Protein AF-A0A529LNP2-F1 (afdb_monomer)

Radius of gyration: 39.78 Å; Cα contacts (8 Å, |Δi|>4): 169; chains: 1; bounding box: 95×48×90 Å

Nearest PDB structures (foldseek):
  4uc4-assembly1_B  TM=3.170E-01  e=2.585E+00  Homo sapiens
  2gfu-assembly1_A  TM=1.853E-01  e=7.265E+00  Homo sapiens

Solvent-accessible surface area (backbone atoms only — not comparable to full-atom values): 9585 Å² total; per-residue (Å²): 137,87,74,58,28,28,20,25,36,39,25,29,36,85,87,68,46,81,41,80,45,72,32,48,65,27,95,67,85,40,44,64,49,86,76,56,91,66,42,49,53,41,30,40,36,40,37,58,77,85,59,85,59,50,76,45,84,58,53,81,78,89,72,56,69,76,54,51,50,51,53,50,51,55,48,52,54,50,51,52,51,50,52,50,51,51,52,52,50,50,50,51,69,74,46,62,57,68,76,74,77,54,91,72,69,67,52,79,62,77,89,68,60,75,87,90,58,91,80,73,63,36,68,56,95,52,41,84,42,83,55,81,84,82,82,83,78,86,78,89,64,99,59,95,76,80,80,84,88,76,135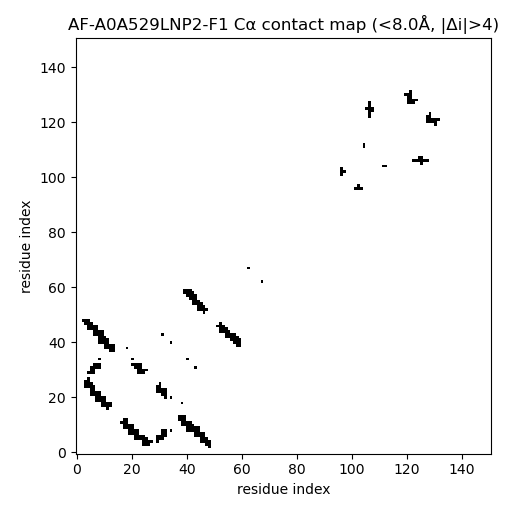

Mean predicted aligned error: 15.62 Å

pLDDT: mean 84.26, std 10.79, range [48.75, 98.19]

Structure (mmCIF, N/CA/C/O backbone):
data_AF-A0A529LNP2-F1
#
_entry.id   AF-A0A529LNP2-F1
#
loop_
_atom_site.group_PDB
_atom_site.id
_atom_site.type_symbol
_atom_site.label_atom_id
_atom_site.label_alt_id
_atom_site.label_comp_id
_atom_site.label_asym_id
_atom_site.label_entity_id
_atom_site.label_seq_id
_atom_site.pdbx_PDB_ins_code
_atom_site.Cartn_x
_atom_site.Cartn_y
_atom_site.Cartn_z
_atom_site.occupancy
_atom_site.B_iso_or_equiv
_atom_site.auth_seq_id
_atom_site.auth_comp_id
_atom_site.auth_asym_id
_atom_site.auth_atom_id
_atom_site.pdbx_PDB_model_num
ATOM 1 N N . ASP A 1 1 ? -5.011 16.536 40.604 1.00 48.75 1 ASP A N 1
ATOM 2 C CA . ASP A 1 1 ? -4.762 15.224 39.986 1.00 48.75 1 ASP A CA 1
ATOM 3 C C . ASP A 1 1 ? -4.763 15.408 38.467 1.00 48.75 1 ASP A C 1
ATOM 5 O O . ASP A 1 1 ? -5.795 15.792 37.928 1.00 48.75 1 ASP A O 1
ATOM 9 N N . PHE A 1 2 ? -3.606 15.334 37.794 1.00 72.06 2 PHE A N 1
ATOM 10 C CA . PHE A 1 2 ? -3.475 15.667 36.362 1.00 72.06 2 PHE A CA 1
ATOM 11 C C . PHE A 1 2 ? -3.524 14.385 35.527 1.00 72.06 2 PHE A C 1
ATOM 13 O O . PHE A 1 2 ? -2.622 13.552 35.613 1.00 72.06 2 PHE A O 1
ATOM 20 N N . LYS A 1 3 ? -4.579 14.211 34.723 1.00 80.62 3 LYS A N 1
ATOM 21 C CA . LYS A 1 3 ? -4.710 13.055 33.829 1.00 80.62 3 LYS A CA 1
ATOM 22 C C . LYS A 1 3 ? -3.901 13.292 32.555 1.00 80.62 3 LYS A C 1
ATOM 24 O O . LYS A 1 3 ? -4.129 14.263 31.843 1.00 80.62 3 LYS A O 1
ATOM 29 N N . LEU A 1 4 ? -2.960 12.394 32.279 1.00 89.44 4 LEU A N 1
ATOM 30 C CA . LEU A 1 4 ? -2.145 12.425 31.064 1.00 89.44 4 LEU A CA 1
ATOM 31 C C . LEU A 1 4 ? -2.942 11.943 29.843 1.00 89.44 4 LEU A C 1
ATOM 33 O O . LEU A 1 4 ? -3.737 11.008 30.000 1.00 89.44 4 LEU A O 1
ATOM 37 N N . PRO A 1 5 ? -2.709 12.516 28.646 1.00 90.12 5 PRO A N 1
ATOM 38 C CA . PRO A 1 5 ? -3.326 12.039 27.418 1.00 90.12 5 PRO A CA 1
ATOM 39 C C . PRO A 1 5 ? -3.128 10.535 27.201 1.00 90.12 5 PRO A C 1
ATOM 41 O O . PRO A 1 5 ? -2.085 9.974 27.555 1.00 90.12 5 PRO A O 1
ATOM 44 N N . ARG A 1 6 ? -4.144 9.874 26.644 1.00 92.25 6 ARG A N 1
ATOM 45 C CA . ARG A 1 6 ? -4.157 8.422 26.424 1.00 92.25 6 ARG A CA 1
ATOM 46 C C . ARG A 1 6 ? -4.940 8.078 25.161 1.00 92.25 6 ARG A C 1
ATOM 48 O O . ARG A 1 6 ? -5.981 8.679 24.922 1.00 92.25 6 ARG A O 1
ATOM 55 N N . VAL A 1 7 ? -4.460 7.100 24.397 1.00 92.81 7 VAL A N 1
ATOM 56 C CA . VAL A 1 7 ? -5.199 6.518 23.268 1.00 92.81 7 VAL A CA 1
ATOM 57 C C . VAL A 1 7 ? -5.773 5.179 23.706 1.00 92.81 7 VAL A C 1
ATOM 59 O O . VAL A 1 7 ? -5.027 4.292 24.106 1.00 92.81 7 VAL A O 1
ATOM 62 N N . ASP A 1 8 ? -7.087 5.041 23.639 1.00 93.50 8 ASP A N 1
ATOM 63 C CA . ASP A 1 8 ? -7.827 3.835 23.991 1.00 93.50 8 ASP A CA 1
ATOM 64 C C . ASP A 1 8 ? -8.437 3.197 22.737 1.00 93.50 8 ASP A C 1
ATOM 66 O O . ASP A 1 8 ? -8.610 3.856 21.710 1.00 93.50 8 ASP A O 1
ATOM 70 N N . VAL A 1 9 ? -8.777 1.911 22.815 1.00 93.88 9 VAL A N 1
ATOM 71 C CA . VAL A 1 9 ? -9.480 1.196 21.742 1.00 93.88 9 VAL A CA 1
ATOM 72 C C . VAL A 1 9 ? -10.846 0.768 22.253 1.00 93.88 9 VAL A C 1
ATOM 74 O O . VAL A 1 9 ? -10.956 0.067 23.260 1.00 93.88 9 VAL A O 1
ATOM 77 N N . LEU A 1 10 ? -11.887 1.156 21.524 1.00 93.62 10 LEU A N 1
ATOM 78 C CA . LEU A 1 10 ? -13.210 0.569 21.652 1.00 93.62 10 LEU A CA 1
ATOM 79 C C . LEU A 1 10 ? -13.306 -0.605 20.681 1.00 93.62 10 LEU A C 1
ATOM 81 O O . LEU A 1 10 ? -13.144 -0.429 19.472 1.00 93.62 10 LEU A O 1
ATOM 85 N N . GLY A 1 11 ? -13.568 -1.792 21.213 1.00 93.38 11 GLY A N 1
ATOM 86 C CA . GLY A 1 11 ? -13.709 -3.015 20.439 1.00 93.38 11 GLY A CA 1
ATOM 87 C C . GLY A 1 11 ? -14.960 -3.803 20.805 1.00 93.38 11 GLY A C 1
ATOM 88 O O . GLY A 1 11 ? -15.724 -3.427 21.697 1.00 93.38 11 GLY A O 1
ATOM 89 N N . MET A 1 12 ? -15.161 -4.902 20.096 1.00 93.12 12 MET A N 1
ATOM 90 C CA . MET A 1 12 ? -16.238 -5.858 20.313 1.00 93.12 12 MET A CA 1
ATOM 91 C C . MET A 1 12 ? -15.641 -7.256 20.460 1.00 93.12 12 MET A C 1
ATOM 93 O O . MET A 1 12 ? -14.800 -7.640 19.654 1.00 93.12 12 MET A O 1
ATOM 97 N N . ASP A 1 13 ? -16.049 -7.982 21.495 1.00 93.00 13 ASP A N 1
ATOM 98 C CA . ASP A 1 13 ? -15.667 -9.381 21.705 1.00 93.00 13 ASP A CA 1
ATOM 99 C C . ASP A 1 13 ? -16.400 -10.312 20.726 1.00 93.00 13 ASP A C 1
ATOM 101 O O . ASP A 1 13 ? -17.426 -9.948 20.147 1.00 93.00 13 ASP A O 1
ATOM 105 N N . SER A 1 14 ? -15.914 -11.542 20.614 1.00 89.44 14 SER A N 1
ATOM 106 C CA . SER A 1 14 ? -16.564 -12.687 19.973 1.00 89.44 14 SER A CA 1
ATOM 107 C C . SER A 1 14 ? -18.015 -12.913 20.432 1.00 89.44 14 SER A C 1
ATOM 109 O O . SER A 1 14 ? -18.874 -13.227 19.609 1.00 89.44 14 SER A O 1
ATOM 111 N N . ASP A 1 15 ? -18.317 -12.645 21.706 1.00 91.56 15 ASP A N 1
ATOM 112 C CA . ASP A 1 15 ? -19.672 -12.708 22.276 1.00 91.56 15 ASP A CA 1
ATOM 113 C C . ASP A 1 15 ? -20.557 -11.496 21.909 1.00 91.56 15 ASP A C 1
ATOM 115 O O . ASP A 1 15 ? -21.702 -11.384 22.350 1.00 91.56 15 ASP A O 1
ATOM 119 N N . GLY A 1 16 ? -20.037 -10.540 21.132 1.00 87.00 16 GLY A N 1
ATOM 120 C CA . GLY A 1 16 ? -20.736 -9.311 20.745 1.00 87.00 16 GLY A CA 1
ATOM 121 C C . GLY A 1 16 ? -20.764 -8.229 21.831 1.00 87.00 16 GLY A C 1
ATOM 122 O O . GLY A 1 16 ? -21.376 -7.176 21.643 1.00 87.00 16 GLY A O 1
ATOM 123 N N . SER A 1 17 ? -20.090 -8.453 22.962 1.00 92.75 17 SER A N 1
ATOM 124 C CA . SER A 1 17 ? -19.982 -7.474 24.047 1.00 92.75 17 SER A CA 1
ATOM 125 C C . SER A 1 17 ? -19.006 -6.351 23.694 1.00 92.75 17 SER A C 1
ATOM 127 O O . SER A 1 17 ? -17.933 -6.592 23.145 1.00 92.75 17 SER A O 1
ATOM 129 N N . SER A 1 18 ? -19.345 -5.104 24.032 1.00 92.25 18 SER A N 1
ATOM 130 C CA . SER A 1 18 ? -18.434 -3.968 23.852 1.00 92.25 18 SER A CA 1
ATOM 131 C C . SER A 1 18 ? -17.330 -3.985 24.909 1.00 92.25 18 SER A C 1
ATOM 133 O O . SER A 1 18 ? -17.623 -3.945 26.106 1.00 92.25 18 SER A O 1
ATOM 135 N N . ILE A 1 19 ? -16.073 -3.970 24.473 1.00 93.56 19 ILE A N 1
ATOM 136 C CA . ILE A 1 19 ? -14.894 -3.939 25.340 1.00 93.56 19 ILE A CA 1
ATOM 137 C C . 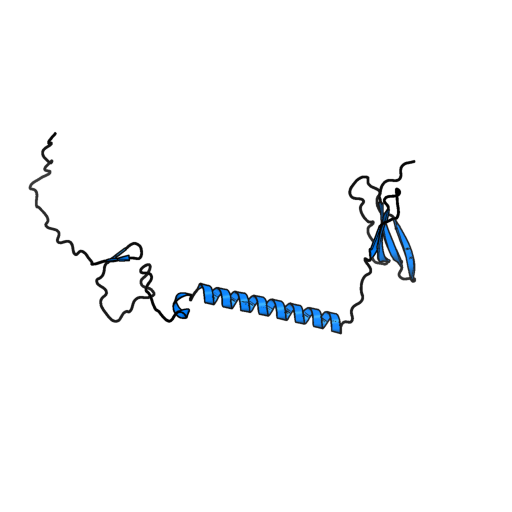ILE A 1 19 ? -14.162 -2.613 25.159 1.00 93.56 19 ILE A C 1
ATOM 139 O O . ILE A 1 19 ? -13.973 -2.123 24.047 1.00 93.56 19 ILE A O 1
ATOM 143 N N . TYR A 1 20 ? -13.715 -2.045 26.277 1.00 93.31 20 TYR A N 1
ATOM 144 C CA . TYR A 1 20 ? -12.90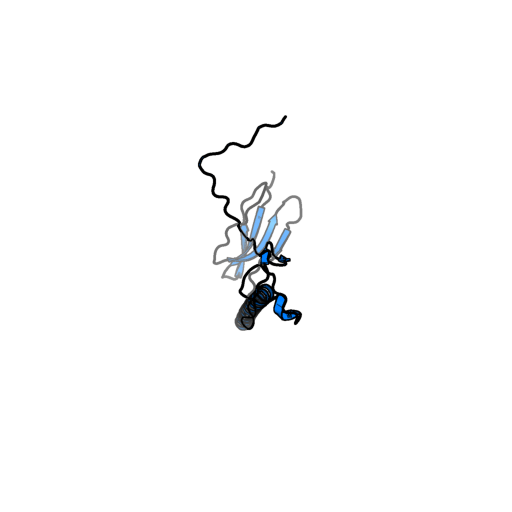9 -0.832 26.300 1.00 93.31 20 TYR A CA 1
ATOM 145 C C . TYR A 1 20 ? -11.483 -1.15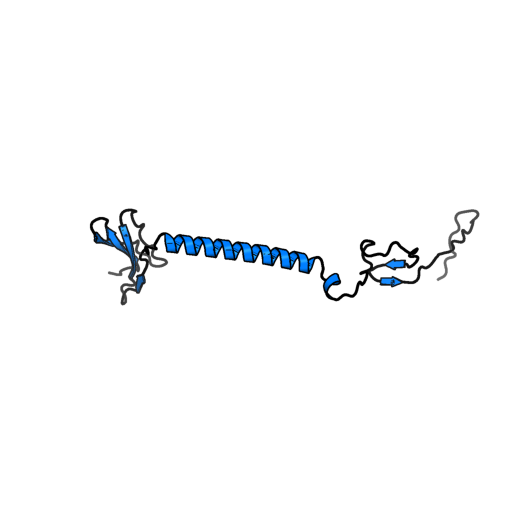7 26.748 1.00 93.31 20 TYR A C 1
ATOM 147 O O . TYR A 1 20 ? -11.229 -1.403 27.932 1.00 93.31 20 TYR A O 1
ATOM 155 N N . LEU A 1 21 ? -10.544 -1.144 25.807 1.00 92.44 21 LEU A N 1
ATOM 156 C CA . LEU A 1 21 ? -9.133 -1.405 26.063 1.00 92.44 21 LEU A CA 1
ATOM 157 C C . LEU A 1 21 ? -8.421 -0.085 26.345 1.00 92.44 21 LEU A C 1
ATOM 159 O O . LEU A 1 21 ? -8.424 0.834 25.525 1.00 92.44 21 LEU A O 1
ATOM 163 N N . LYS A 1 22 ? -7.803 0.009 27.523 1.00 91.75 22 LYS A N 1
ATOM 164 C CA . LYS A 1 22 ? -7.077 1.209 27.945 1.00 91.75 22 LYS A CA 1
ATOM 165 C C . LYS A 1 22 ? -5.643 1.149 27.434 1.00 91.75 22 LYS A C 1
ATOM 167 O O . LYS A 1 22 ? -4.956 0.165 27.696 1.00 91.75 22 LYS A O 1
ATOM 172 N N . GLY A 1 23 ? -5.194 2.196 26.753 1.00 89.94 23 GLY A N 1
ATOM 173 C CA . GLY A 1 23 ? -3.798 2.324 26.345 1.00 89.94 23 GLY A CA 1
ATOM 174 C C . GLY A 1 23 ? -2.878 2.784 27.465 1.00 89.94 23 GLY A C 1
ATOM 175 O O . GLY A 1 23 ? -3.248 2.855 28.642 1.00 89.94 23 GLY A O 1
ATOM 176 N N . VAL A 1 24 ? -1.658 3.142 27.079 1.00 88.00 24 VAL A N 1
ATOM 177 C CA . VAL A 1 24 ? -0.660 3.680 28.005 1.00 88.00 24 VAL A CA 1
ATOM 178 C C . VAL A 1 24 ? -0.713 5.202 27.953 1.00 88.00 24 VAL A C 1
ATOM 180 O O . VAL A 1 24 ? -0.529 5.810 26.896 1.00 88.00 24 VAL A O 1
ATOM 183 N N . SER A 1 25 ? -0.976 5.831 29.099 1.00 87.38 25 SER A N 1
ATOM 184 C CA . SER A 1 25 ? -0.979 7.290 29.194 1.00 87.38 25 SER A CA 1
ATOM 185 C C . SER A 1 25 ? 0.441 7.841 29.047 1.00 87.38 25 SER A C 1
ATOM 187 O O . SER A 1 25 ? 1.357 7.379 29.725 1.00 87.38 25 SER A O 1
ATOM 189 N N . SER A 1 26 ? 0.620 8.868 28.218 1.00 85.31 26 SER A N 1
ATOM 190 C CA . SER A 1 26 ? 1.911 9.539 28.022 1.00 85.31 26 SER A CA 1
ATOM 191 C C . SER A 1 26 ? 1.712 11.036 27.788 1.00 85.31 26 SER A C 1
ATOM 193 O O . SER A 1 26 ? 0.687 11.462 27.261 1.00 85.31 26 SER A O 1
ATOM 195 N N . ARG A 1 27 ? 2.703 11.857 28.168 1.00 80.50 27 ARG A N 1
ATOM 196 C CA . ARG A 1 27 ? 2.706 13.306 27.869 1.00 80.50 27 ARG A CA 1
ATOM 197 C C . ARG A 1 27 ? 2.842 13.587 26.373 1.00 80.50 27 ARG A C 1
ATOM 199 O O . ARG A 1 27 ? 2.301 14.579 25.900 1.00 80.50 27 ARG A O 1
ATOM 206 N N . THR A 1 28 ? 3.556 12.718 25.664 1.00 77.44 28 THR A N 1
ATOM 207 C CA . THR A 1 28 ? 3.849 12.838 24.234 1.00 77.44 28 THR A CA 1
ATOM 208 C C . THR A 1 28 ? 3.730 11.454 23.611 1.00 77.44 28 THR A C 1
ATOM 210 O O . THR A 1 28 ? 4.239 10.495 24.190 1.00 77.44 28 THR A O 1
ATOM 213 N N . ASN A 1 29 ? 3.072 11.344 22.453 1.00 79.06 29 ASN A N 1
ATOM 214 C CA . ASN A 1 29 ? 2.855 10.081 21.735 1.00 79.06 29 ASN A CA 1
ATOM 215 C C . ASN A 1 29 ? 2.291 8.970 22.636 1.00 79.06 29 ASN A C 1
ATOM 217 O O . ASN A 1 29 ? 2.957 7.975 22.917 1.00 79.06 29 ASN A O 1
ATOM 221 N N . ALA A 1 30 ? 1.063 9.159 23.122 1.00 81.31 30 ALA A N 1
ATOM 222 C CA . ALA A 1 30 ? 0.349 8.086 23.803 1.00 81.31 30 ALA A CA 1
ATOM 223 C C . ALA A 1 30 ? 0.152 6.902 22.842 1.00 81.31 30 ALA A C 1
ATOM 225 O O . ALA A 1 30 ? -0.248 7.085 21.693 1.00 81.31 30 ALA A O 1
ATOM 226 N N . LEU A 1 31 ? 0.473 5.697 23.313 1.00 84.94 31 LEU A N 1
ATOM 227 C CA . LEU A 1 31 ? 0.465 4.495 22.487 1.00 84.94 31 LEU A CA 1
ATOM 228 C C . LEU A 1 31 ? -0.867 3.752 22.670 1.00 84.94 31 LEU A C 1
ATOM 230 O O . LEU A 1 31 ? -1.274 3.538 23.822 1.00 84.94 31 LEU A O 1
ATOM 234 N N . PRO A 1 32 ? -1.539 3.341 21.576 1.00 86.69 32 PRO A N 1
ATOM 235 C CA . PRO A 1 32 ? -2.722 2.502 21.683 1.00 86.69 32 PRO A CA 1
ATOM 236 C C . PRO A 1 32 ? -2.365 1.148 22.320 1.00 86.69 32 PRO A C 1
ATOM 238 O O . PRO A 1 32 ? -1.232 0.673 22.180 1.00 86.69 32 PRO A O 1
ATOM 241 N N . PRO A 1 33 ? -3.309 0.509 23.029 1.00 89.12 33 PRO A N 1
ATOM 242 C CA . PRO A 1 33 ? -3.102 -0.833 23.554 1.00 89.12 33 PRO A CA 1
ATOM 243 C C . PRO A 1 33 ? -2.974 -1.851 22.415 1.00 89.12 33 PRO A C 1
ATOM 245 O O . PRO A 1 33 ? -3.552 -1.679 21.341 1.00 89.12 33 PRO A O 1
ATOM 248 N N . SER A 1 34 ? -2.264 -2.949 22.676 1.00 88.75 34 SER A N 1
ATOM 249 C CA . SER A 1 34 ? -2.300 -4.112 21.787 1.00 88.75 34 SER A CA 1
ATOM 250 C C . SER A 1 34 ? -3.691 -4.743 21.849 1.00 88.75 34 SER A C 1
ATOM 252 O O . SER A 1 34 ? -4.159 -5.095 22.935 1.00 88.75 34 SER A O 1
ATOM 254 N N . VAL A 1 35 ? -4.363 -4.849 20.704 1.00 87.62 35 VAL A N 1
ATOM 255 C CA . VAL A 1 35 ? -5.708 -5.428 20.607 1.00 87.62 35 VAL A CA 1
ATOM 256 C C . VAL A 1 35 ? -5.576 -6.955 20.524 1.00 87.62 35 VAL A C 1
ATOM 258 O O . VAL A 1 35 ? -4.891 -7.437 19.620 1.00 87.62 35 VAL A O 1
ATOM 261 N N . PRO A 1 36 ? -6.179 -7.728 21.451 1.00 89.19 36 PRO A N 1
ATOM 262 C CA . PRO A 1 36 ? -6.204 -9.188 21.363 1.00 89.19 36 PRO A CA 1
ATOM 263 C C . PRO A 1 36 ? -6.884 -9.669 20.076 1.00 89.19 36 PRO A C 1
ATOM 265 O O . PRO A 1 36 ? -7.788 -9.005 19.577 1.00 89.19 36 PRO A O 1
ATOM 268 N N . ALA A 1 37 ? -6.492 -10.841 19.568 1.00 87.06 37 ALA A N 1
ATOM 269 C CA . ALA A 1 37 ? -7.028 -11.384 18.314 1.00 87.06 37 ALA A CA 1
ATOM 270 C C . ALA A 1 37 ? -8.547 -11.647 18.353 1.00 87.06 37 ALA A C 1
ATOM 272 O O . ALA A 1 37 ? -9.204 -11.556 17.319 1.00 87.06 37 ALA A O 1
ATOM 273 N N . ASP A 1 38 ? -9.096 -11.916 19.541 1.00 90.69 38 ASP A N 1
ATOM 274 C CA . ASP A 1 38 ? -10.523 -12.193 19.750 1.00 90.69 38 ASP A 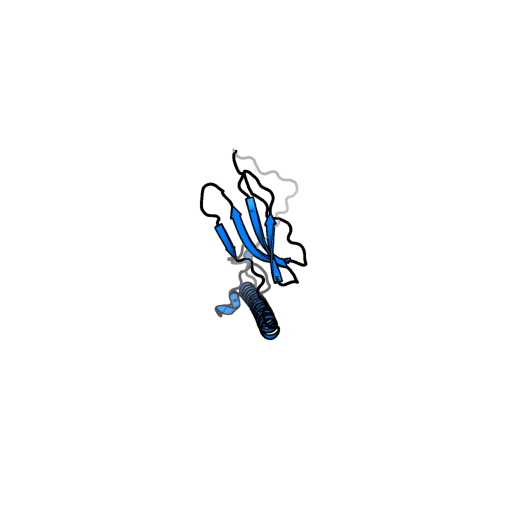CA 1
ATOM 275 C C . ASP A 1 38 ? -11.388 -10.920 19.789 1.00 90.69 38 ASP A C 1
ATOM 277 O O . ASP A 1 38 ? -12.616 -10.996 19.780 1.00 90.69 38 ASP A O 1
ATOM 281 N N . VAL A 1 39 ? -10.761 -9.736 19.815 1.00 91.00 39 VAL A N 1
ATOM 282 C CA . VAL A 1 39 ? -11.455 -8.447 19.889 1.00 91.00 39 VAL A CA 1
ATOM 283 C C . VAL A 1 39 ? -11.402 -7.744 18.538 1.00 91.00 39 VAL A C 1
ATOM 285 O O . VAL A 1 39 ? -10.336 -7.397 18.031 1.00 91.00 39 VAL A O 1
ATOM 288 N N . LEU A 1 40 ? -12.573 -7.443 17.982 1.00 91.62 40 LEU A N 1
ATOM 289 C CA . LEU A 1 40 ? -12.723 -6.632 16.781 1.00 91.62 40 LEU A CA 1
ATOM 290 C C . LEU A 1 40 ? -12.610 -5.138 17.136 1.00 91.62 40 LEU A C 1
ATOM 292 O O . LEU A 1 40 ? -13.509 -4.614 17.800 1.00 91.62 40 LEU A O 1
ATOM 296 N N . PRO A 1 41 ? -11.568 -4.409 16.698 1.00 92.44 41 PRO A N 1
ATOM 297 C CA . PRO A 1 41 ? -11.476 -2.974 16.944 1.00 92.44 41 PRO A CA 1
ATOM 298 C C . PRO A 1 41 ? -12.533 -2.221 16.126 1.00 92.44 41 PRO A C 1
ATOM 300 O O . PRO A 1 41 ? -12.714 -2.469 14.933 1.00 92.44 41 PRO A O 1
ATOM 303 N N . LEU A 1 42 ? -13.226 -1.284 16.772 1.00 92.38 42 LEU A N 1
ATOM 304 C CA . LEU A 1 42 ? -14.250 -0.440 16.153 1.00 92.38 42 LEU A CA 1
ATOM 305 C C . LEU A 1 42 ? -13.769 1.003 16.020 1.00 92.38 42 LEU A C 1
ATOM 307 O O . LEU A 1 42 ? -13.906 1.604 14.958 1.00 92.38 42 LEU A O 1
ATOM 311 N N . ALA A 1 43 ? -13.196 1.559 17.086 1.00 93.50 43 ALA A N 1
ATOM 312 C CA . ALA A 1 43 ? -12.735 2.939 17.092 1.00 93.50 43 ALA A CA 1
ATOM 313 C C . ALA A 1 43 ? -11.519 3.138 17.998 1.00 93.50 43 ALA A C 1
ATOM 315 O O . ALA A 1 43 ? -11.386 2.490 19.037 1.00 93.50 43 ALA A O 1
ATOM 316 N N . LEU A 1 44 ? -10.664 4.083 17.613 1.00 94.12 44 LEU A N 1
ATOM 317 C CA . LEU A 1 44 ? -9.632 4.654 18.473 1.00 94.12 44 LEU A CA 1
ATOM 318 C C . LEU A 1 44 ? -10.186 5.900 19.154 1.00 94.12 44 LEU A C 1
ATOM 320 O O . LEU A 1 44 ? -10.798 6.742 18.498 1.00 94.12 44 LEU A O 1
ATOM 324 N N . ILE A 1 45 ? -9.964 6.013 20.459 1.00 94.31 45 ILE A N 1
ATOM 325 C CA . ILE A 1 45 ? -10.432 7.129 21.276 1.00 94.31 45 ILE A CA 1
ATOM 326 C C . ILE A 1 45 ? -9.212 7.833 21.864 1.00 94.31 45 ILE A C 1
ATOM 328 O O . ILE A 1 45 ? -8.491 7.278 22.690 1.00 94.31 45 ILE A O 1
ATOM 332 N N . GLU A 1 46 ? -8.978 9.068 21.441 1.00 93.44 46 GLU A N 1
ATOM 333 C CA . GLU A 1 46 ? -7.878 9.896 21.922 1.00 93.44 46 GLU A CA 1
ATOM 334 C C . GLU A 1 46 ? -8.382 10.812 23.042 1.00 93.44 46 GLU A C 1
ATOM 336 O O . GLU A 1 46 ? -9.041 11.833 22.817 1.00 93.44 46 GLU A O 1
ATOM 341 N N . ASN A 1 47 ? -8.065 10.448 24.281 1.00 90.81 47 ASN A N 1
ATOM 342 C CA . ASN A 1 47 ? -8.444 11.203 25.464 1.00 90.81 47 ASN A CA 1
ATOM 343 C C . ASN A 1 47 ? -7.377 12.247 25.790 1.00 90.81 47 ASN A C 1
ATOM 345 O O . ASN A 1 47 ? -6.308 11.909 26.294 1.00 90.81 47 ASN A O 1
ATOM 349 N N . VAL A 1 48 ? -7.702 13.526 25.588 1.00 88.38 48 VAL A N 1
ATOM 350 C CA . VAL A 1 48 ? -6.855 14.670 25.990 1.00 88.38 48 VAL A CA 1
ATOM 351 C C . VAL A 1 48 ? -7.230 15.199 27.389 1.00 88.38 48 VAL A C 1
ATOM 353 O O . VAL A 1 48 ? -6.479 15.959 27.989 1.00 88.38 48 VAL A O 1
ATOM 356 N N . TRP A 1 49 ? -8.366 14.757 27.948 1.00 87.06 49 TRP A N 1
ATOM 357 C CA . TRP A 1 49 ? -8.925 15.092 29.279 1.00 87.06 49 TRP A CA 1
ATOM 358 C C . TRP A 1 49 ? -9.243 16.568 29.550 1.00 87.06 49 TRP A C 1
ATOM 360 O O . TRP A 1 49 ? -10.012 16.856 30.463 1.00 87.06 49 TRP A O 1
ATOM 370 N N . THR A 1 50 ? -8.699 17.495 28.767 1.00 86.69 50 THR A N 1
ATOM 371 C CA . THR A 1 50 ? -8.996 18.933 28.812 1.00 86.69 50 THR A CA 1
ATOM 372 C C . THR A 1 50 ? -10.171 19.332 27.914 1.00 86.69 50 THR A C 1
ATOM 374 O O . THR A 1 50 ? -10.579 20.489 27.925 1.00 86.69 50 THR A O 1
ATOM 377 N N . GLY A 1 51 ? -10.732 18.389 27.152 1.00 86.38 51 GLY A N 1
ATOM 378 C CA . GLY A 1 51 ? -11.842 18.615 26.230 1.00 86.38 51 GLY A CA 1
ATOM 379 C C . GLY A 1 51 ? -12.464 17.311 25.733 1.00 86.38 51 GLY A C 1
ATOM 380 O O . GLY A 1 51 ? -12.212 16.237 26.287 1.00 86.38 51 GLY A O 1
ATOM 381 N N . THR A 1 52 ? -13.284 17.416 24.688 1.00 89.94 52 THR A N 1
ATOM 382 C CA . THR A 1 52 ? -13.947 16.272 24.048 1.00 89.94 52 THR A CA 1
ATOM 383 C C . THR A 1 52 ? -12.910 15.326 23.429 1.00 89.94 52 THR A C 1
ATOM 385 O O . THR A 1 52 ? -12.014 15.803 22.730 1.00 89.94 52 THR A O 1
ATOM 388 N N . PRO A 1 53 ? -13.001 14.005 23.668 1.00 91.25 53 PRO A N 1
ATOM 389 C CA . PRO A 1 53 ? -12.102 13.043 23.043 1.00 91.25 53 PRO A CA 1
ATOM 390 C C . PRO A 1 53 ? -12.326 12.980 21.528 1.00 91.25 53 PRO A C 1
ATOM 392 O O . PRO A 1 53 ? -13.459 13.082 21.055 1.00 91.25 53 PRO A O 1
ATOM 395 N N . ASN A 1 54 ? -11.242 12.789 20.778 1.00 92.75 54 ASN A N 1
ATOM 396 C CA . ASN A 1 54 ? -11.314 12.536 19.342 1.00 92.75 54 ASN A CA 1
ATOM 397 C C . ASN A 1 54 ? -11.570 11.043 19.103 1.00 92.75 54 ASN A C 1
ATOM 399 O O . ASN A 1 54 ? -10.956 10.199 19.756 1.00 92.75 54 ASN A O 1
ATOM 403 N N . VAL A 1 55 ? -12.489 10.719 18.195 1.00 94.25 55 VAL A N 1
ATOM 404 C CA . VAL A 1 55 ? -12.885 9.337 17.904 1.00 94.25 55 VAL A CA 1
ATOM 405 C C . VAL A 1 55 ? -12.651 9.059 16.428 1.00 94.25 55 VAL A C 1
ATOM 407 O O . VAL A 1 55 ? -13.294 9.658 15.567 1.00 94.25 55 VAL A O 1
ATOM 410 N N . THR A 1 56 ? -11.755 8.120 16.147 1.00 94.31 56 THR A N 1
ATOM 411 C CA . THR A 1 56 ? -11.385 7.717 14.788 1.00 94.31 56 THR A CA 1
ATOM 412 C C . THR A 1 56 ? -11.940 6.323 14.503 1.00 94.31 56 THR A C 1
ATOM 414 O O . THR A 1 56 ? -11.684 5.394 15.267 1.00 94.31 56 THR A O 1
ATOM 417 N N . ASP A 1 57 ? -12.694 6.162 13.410 1.00 92.31 57 ASP A N 1
ATOM 418 C CA . ASP A 1 57 ? -13.211 4.857 12.964 1.00 92.31 57 ASP A CA 1
ATOM 419 C C . ASP A 1 57 ? -12.059 3.985 12.440 1.00 92.31 57 ASP A C 1
ATOM 421 O O . ASP A 1 57 ? -11.379 4.351 11.480 1.00 92.31 57 ASP A O 1
ATOM 425 N N . VAL A 1 58 ? -11.850 2.829 13.075 1.00 90.44 58 VAL A N 1
ATOM 426 C CA . VAL A 1 58 ? -10.839 1.825 12.686 1.00 90.44 58 VAL A CA 1
ATOM 427 C C . VAL A 1 58 ? -11.503 0.471 12.433 1.00 90.44 58 VAL A C 1
ATOM 429 O O . VAL A 1 58 ? -10.854 -0.573 12.411 1.00 90.44 58 VAL A O 1
ATOM 432 N N . ARG A 1 59 ? -12.822 0.464 12.225 1.00 85.31 59 ARG A N 1
ATOM 433 C CA . ARG A 1 59 ? -13.574 -0.765 12.021 1.00 85.31 59 ARG A CA 1
ATOM 434 C C . ARG A 1 59 ? -13.031 -1.545 10.831 1.00 85.31 59 ARG A C 1
ATOM 436 O O . ARG A 1 59 ? -12.926 -1.036 9.710 1.00 85.31 59 ARG A O 1
ATOM 443 N N . VAL A 1 60 ? -12.798 -2.832 11.061 1.00 84.94 60 VAL A N 1
ATOM 444 C CA . VAL A 1 60 ? -12.474 -3.779 9.994 1.00 84.94 60 VAL A CA 1
ATOM 445 C C . VAL A 1 60 ? -13.698 -3.937 9.092 1.00 84.94 60 VAL A C 1
ATOM 447 O O . VAL A 1 60 ? -14.782 -4.326 9.530 1.00 84.94 60 VAL A O 1
ATOM 450 N N . ARG A 1 61 ? -13.541 -3.596 7.812 1.00 84.31 61 ARG A N 1
ATOM 451 C CA . ARG A 1 61 ? -14.609 -3.713 6.814 1.00 84.31 61 ARG A CA 1
ATOM 452 C C . ARG A 1 61 ? -14.564 -5.099 6.190 1.00 84.31 61 ARG A C 1
ATOM 454 O O . ARG A 1 61 ? -13.581 -5.453 5.546 1.00 84.31 61 ARG A O 1
ATOM 461 N N . ALA A 1 62 ? -15.648 -5.854 6.334 1.00 86.06 62 ALA A N 1
ATOM 462 C CA . ALA A 1 62 ? -15.830 -7.087 5.585 1.00 86.06 62 ALA A CA 1
ATOM 463 C C . ALA A 1 62 ? -16.163 -6.753 4.122 1.00 86.06 62 ALA A C 1
ATOM 465 O O . ALA A 1 62 ? -17.146 -6.065 3.834 1.00 86.06 62 ALA A O 1
ATOM 466 N N . TYR A 1 63 ? -15.343 -7.240 3.195 1.00 90.44 63 TYR A N 1
ATOM 467 C CA . TYR A 1 63 ? -15.629 -7.201 1.763 1.00 90.44 63 TYR A CA 1
ATOM 468 C C . TYR A 1 63 ? -16.057 -8.588 1.290 1.00 90.44 63 TYR A C 1
ATOM 470 O O . TYR A 1 63 ? -15.598 -9.602 1.809 1.00 90.44 63 TYR A O 1
ATOM 478 N N . THR A 1 64 ? -16.936 -8.646 0.289 1.00 95.12 64 THR A N 1
ATOM 479 C CA . THR A 1 64 ? -17.285 -9.924 -0.340 1.00 95.12 64 THR A CA 1
ATOM 480 C C . THR A 1 64 ? -16.087 -10.475 -1.105 1.00 95.12 64 THR A C 1
ATOM 482 O O . THR A 1 64 ? -15.300 -9.706 -1.664 1.00 95.12 64 THR A O 1
ATOM 485 N N . MET A 1 65 ? -15.982 -11.803 -1.204 1.00 95.06 65 MET A N 1
ATOM 486 C CA . MET A 1 65 ? -14.888 -12.438 -1.948 1.00 95.06 65 MET A CA 1
ATOM 487 C C . MET A 1 65 ? -14.832 -11.947 -3.404 1.00 95.06 65 MET A C 1
ATOM 489 O O . MET A 1 65 ? -13.771 -11.588 -3.899 1.00 95.06 65 MET A O 1
ATOM 493 N N . ALA A 1 66 ? -15.991 -11.777 -4.049 1.00 96.75 66 ALA A N 1
ATOM 494 C CA . ALA A 1 66 ? -16.089 -11.220 -5.401 1.00 96.75 66 ALA A CA 1
ATOM 495 C C . ALA A 1 66 ? -15.610 -9.758 -5.520 1.00 96.75 66 ALA A C 1
ATOM 497 O O . ALA A 1 66 ? -15.282 -9.289 -6.609 1.00 96.75 66 ALA A O 1
ATOM 498 N N . ARG A 1 67 ? -15.621 -8.975 -4.434 1.00 95.94 67 ARG A N 1
ATOM 499 C CA . ARG A 1 67 ? -15.057 -7.618 -4.438 1.00 95.94 67 ARG A CA 1
ATOM 500 C C . ARG A 1 67 ? -13.544 -7.647 -4.263 1.00 95.94 67 ARG A C 1
ATOM 502 O O . ARG A 1 67 ? -12.869 -6.885 -4.944 1.00 95.94 67 ARG A O 1
ATOM 509 N N . ILE A 1 68 ? -13.044 -8.517 -3.390 1.00 95.44 68 ILE A N 1
ATOM 510 C CA . ILE A 1 68 ? -11.605 -8.714 -3.186 1.00 95.44 68 ILE A CA 1
ATOM 511 C C . ILE A 1 68 ? -10.958 -9.181 -4.492 1.00 95.44 68 ILE A C 1
ATOM 513 O O . ILE A 1 68 ? -9.985 -8.579 -4.929 1.00 95.44 68 ILE A O 1
ATOM 517 N N . ASP A 1 69 ? -11.557 -10.166 -5.159 1.00 97.31 69 ASP A N 1
ATOM 518 C CA . ASP A 1 69 ? -11.061 -10.700 -6.429 1.00 97.31 69 ASP A CA 1
ATOM 519 C C . ASP A 1 69 ? -11.020 -9.635 -7.538 1.00 97.31 69 ASP A C 1
ATOM 521 O O . ASP A 1 69 ? -10.000 -9.432 -8.187 1.00 97.31 69 ASP A O 1
ATOM 525 N N . ARG A 1 70 ? -12.084 -8.832 -7.682 1.00 97.38 70 ARG A N 1
ATOM 526 C CA . ARG A 1 70 ? -12.084 -7.697 -8.624 1.00 97.38 70 ARG A CA 1
ATOM 527 C C . ARG A 1 70 ? -10.998 -6.666 -8.323 1.00 97.38 70 ARG A C 1
ATOM 529 O O . ARG A 1 70 ? -10.392 -6.142 -9.250 1.00 97.38 70 ARG A O 1
ATOM 536 N N . MET A 1 71 ? -10.773 -6.351 -7.047 1.00 96.25 71 MET A N 1
ATOM 537 C CA . MET A 1 71 ? -9.704 -5.429 -6.653 1.00 96.25 71 MET A CA 1
ATOM 538 C C . MET A 1 71 ? -8.323 -6.012 -6.958 1.00 96.25 71 MET A C 1
ATOM 540 O O . MET A 1 71 ? -7.454 -5.279 -7.417 1.00 96.25 71 MET A O 1
ATOM 544 N N . TYR A 1 72 ? -8.136 -7.312 -6.731 1.00 97.00 72 TYR A N 1
ATOM 545 C CA . TYR A 1 72 ? -6.899 -8.013 -7.053 1.00 97.00 72 TYR A CA 1
ATOM 546 C C . TYR A 1 72 ? -6.621 -7.991 -8.559 1.00 97.00 72 TYR A C 1
ATOM 548 O O . TYR A 1 72 ? -5.556 -7.540 -8.968 1.00 97.00 72 TYR A O 1
ATOM 556 N N . ASN A 1 73 ? -7.602 -8.362 -9.384 1.00 97.69 73 ASN A N 1
ATOM 557 C CA . ASN A 1 73 ? -7.460 -8.348 -10.841 1.00 97.69 73 ASN A CA 1
ATOM 558 C C . ASN A 1 73 ? -7.176 -6.933 -11.368 1.00 97.69 73 ASN A C 1
ATOM 560 O O . ASN A 1 73 ? -6.240 -6.741 -12.131 1.00 97.69 73 ASN A O 1
ATOM 564 N N . SER A 1 74 ? -7.877 -5.913 -10.857 1.00 97.62 74 SER A N 1
ATOM 565 C CA . SER A 1 74 ? -7.604 -4.516 -11.224 1.00 97.62 74 SER A CA 1
ATOM 566 C C . SER A 1 74 ? -6.193 -4.048 -10.846 1.00 97.62 74 SER A C 1
ATOM 568 O O . SER A 1 74 ? -5.660 -3.153 -11.501 1.00 97.62 74 SER A O 1
ATOM 570 N N . LEU A 1 75 ? -5.603 -4.592 -9.777 1.00 97.94 75 LEU A N 1
ATOM 571 C CA . LEU A 1 75 ? -4.224 -4.298 -9.388 1.00 97.94 75 LEU A CA 1
ATOM 572 C C . LEU A 1 75 ? -3.248 -4.955 -10.367 1.00 97.94 75 LEU A C 1
ATOM 574 O O . LEU A 1 75 ? -2.314 -4.290 -10.812 1.00 97.94 75 LEU A O 1
ATOM 578 N N . VAL A 1 76 ? -3.477 -6.223 -10.717 1.00 98.12 76 VAL A N 1
ATOM 579 C CA . VAL A 1 76 ? -2.667 -6.944 -11.713 1.00 98.12 76 VAL A CA 1
ATOM 580 C C . VAL A 1 76 ? -2.702 -6.209 -13.055 1.00 98.12 76 VAL A C 1
ATOM 582 O O . VAL A 1 76 ? -1.643 -5.866 -13.571 1.00 98.12 76 VAL A O 1
ATOM 585 N N . ASP A 1 77 ? -3.889 -5.833 -13.537 1.00 98.00 77 ASP A N 1
ATOM 586 C CA . ASP A 1 77 ? -4.053 -5.071 -14.782 1.00 98.00 77 ASP A CA 1
ATOM 587 C C . ASP A 1 77 ? -3.267 -3.746 -14.758 1.00 98.00 77 ASP A C 1
ATOM 589 O O . ASP A 1 77 ? -2.626 -3.358 -15.737 1.00 98.00 77 ASP A O 1
ATOM 593 N N . ALA A 1 78 ? -3.285 -3.037 -13.624 1.00 98.12 78 ALA A N 1
ATOM 594 C CA . ALA A 1 78 ? -2.539 -1.792 -13.469 1.00 98.12 78 ALA A CA 1
ATOM 595 C C . ALA A 1 78 ? -1.018 -2.019 -13.487 1.00 98.12 78 ALA A C 1
ATOM 597 O O . ALA A 1 78 ? -0.286 -1.210 -14.059 1.00 98.12 78 ALA A O 1
ATOM 598 N N . LEU A 1 79 ? -0.532 -3.105 -12.877 1.00 98.19 79 LEU A N 1
ATOM 599 C CA . LEU A 1 79 ? 0.885 -3.468 -12.914 1.00 98.19 79 LEU A CA 1
ATOM 600 C C . LEU A 1 79 ? 1.337 -3.840 -14.326 1.00 98.19 79 LEU A C 1
ATOM 602 O O . LEU A 1 79 ? 2.402 -3.389 -14.749 1.00 98.19 79 LEU A O 1
ATOM 606 N N . ASP A 1 80 ? 0.520 -4.588 -15.062 1.00 97.88 80 ASP A N 1
ATOM 607 C CA . ASP A 1 80 ? 0.800 -4.954 -16.451 1.00 97.88 80 ASP A CA 1
ATOM 608 C C . ASP A 1 80 ? 0.856 -3.713 -17.346 1.00 97.88 80 ASP A C 1
ATOM 610 O O . ASP A 1 80 ? 1.777 -3.559 -18.153 1.00 97.88 80 ASP A O 1
ATOM 614 N N . LEU A 1 81 ? -0.062 -2.764 -17.143 1.00 98.00 81 LEU A N 1
ATOM 615 C CA . LEU A 1 81 ? -0.043 -1.491 -17.855 1.00 98.00 81 LEU A CA 1
ATOM 616 C C . LEU A 1 81 ? 1.223 -0.680 -17.538 1.00 98.00 81 LEU A C 1
ATOM 618 O O . LEU A 1 81 ? 1.839 -0.129 -18.448 1.00 98.00 81 LEU A O 1
ATOM 622 N N . ILE A 1 82 ? 1.659 -0.641 -16.275 1.00 98.12 82 ILE A N 1
ATOM 623 C CA . ILE A 1 82 ? 2.919 0.011 -15.878 1.00 98.12 82 ILE A CA 1
ATOM 624 C C . ILE A 1 82 ? 4.127 -0.683 -16.522 1.00 98.12 82 ILE A C 1
ATOM 626 O O . ILE A 1 82 ? 5.071 -0.011 -16.942 1.00 98.12 82 ILE A O 1
ATOM 630 N N . ALA A 1 83 ? 4.127 -2.014 -16.599 1.00 96.94 83 ALA A N 1
ATOM 631 C CA . ALA A 1 83 ? 5.204 -2.771 -17.228 1.00 96.94 83 ALA A CA 1
ATOM 632 C C . ALA A 1 83 ? 5.292 -2.479 -18.734 1.00 96.94 83 ALA A C 1
ATOM 634 O O . ALA A 1 83 ? 6.383 -2.211 -19.241 1.00 96.94 83 ALA A O 1
ATOM 635 N N . LEU A 1 84 ? 4.149 -2.455 -19.425 1.00 96.94 84 LEU A N 1
ATOM 636 C CA . LEU A 1 84 ? 4.060 -2.085 -20.838 1.00 96.94 84 LEU A CA 1
ATOM 637 C C . LEU A 1 84 ? 4.562 -0.658 -21.061 1.00 96.94 84 LEU A C 1
ATOM 639 O O . LEU A 1 84 ? 5.372 -0.413 -21.949 1.00 96.94 84 LEU A O 1
ATOM 643 N N . GLU A 1 85 ? 4.137 0.275 -20.217 1.00 96.31 85 GLU A N 1
ATOM 644 C CA . GLU A 1 85 ? 4.509 1.684 -20.306 1.00 96.31 85 GLU A CA 1
ATOM 645 C C . GLU A 1 85 ? 6.017 1.898 -20.116 1.00 96.31 85 GLU A C 1
ATOM 647 O O . GLU A 1 85 ? 6.645 2.651 -20.862 1.00 96.31 85 GLU A O 1
ATOM 652 N N . ARG A 1 86 ? 6.636 1.155 -19.191 1.00 95.50 86 ARG A N 1
ATOM 653 C CA . ARG A 1 86 ? 8.096 1.129 -19.031 1.00 95.50 86 ARG A CA 1
ATOM 654 C C . ARG A 1 86 ? 8.806 0.567 -20.255 1.00 95.50 86 ARG A C 1
ATOM 656 O O . ARG A 1 86 ? 9.825 1.123 -20.651 1.00 95.50 86 ARG A O 1
ATOM 663 N N . LEU A 1 87 ? 8.284 -0.504 -20.850 1.00 92.69 87 LEU A N 1
ATOM 664 C CA . LEU A 1 87 ? 8.854 -1.091 -22.062 1.00 92.69 87 LEU A CA 1
ATOM 665 C C . LEU A 1 87 ? 8.755 -0.118 -23.243 1.00 92.69 87 LEU A C 1
ATOM 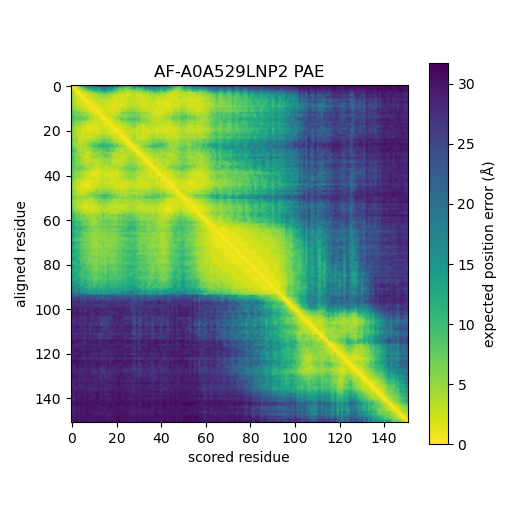667 O O . LEU A 1 87 ? 9.729 0.077 -23.964 1.00 92.69 87 LEU A O 1
ATOM 671 N N . GLN A 1 88 ? 7.615 0.552 -23.396 1.00 91.25 88 GLN A N 1
ATOM 672 C CA . GLN A 1 88 ? 7.430 1.577 -24.417 1.00 91.25 88 GLN A CA 1
ATOM 673 C C . GLN A 1 88 ? 8.373 2.767 -24.198 1.00 91.25 88 GLN A C 1
ATOM 675 O O . GLN A 1 88 ? 8.998 3.223 -25.150 1.00 91.25 88 GLN A O 1
ATOM 680 N N . ARG A 1 89 ? 8.541 3.237 -22.954 1.00 89.69 89 ARG A N 1
ATOM 681 C CA . ARG A 1 89 ? 9.521 4.282 -22.617 1.00 89.69 89 ARG A CA 1
ATOM 682 C C . ARG A 1 89 ? 10.962 3.859 -22.913 1.00 89.69 89 ARG A C 1
ATOM 684 O O . ARG A 1 89 ? 11.735 4.687 -23.387 1.00 89.69 89 ARG A O 1
ATOM 691 N N . ASP A 1 90 ? 11.329 2.607 -22.641 1.00 87.50 90 ASP A N 1
ATOM 692 C CA . ASP A 1 90 ? 12.668 2.087 -22.955 1.00 87.50 90 ASP A CA 1
ATOM 693 C C . ASP A 1 90 ? 12.913 2.061 -24.470 1.00 87.50 90 ASP A C 1
ATOM 695 O O . ASP A 1 90 ? 13.934 2.562 -24.940 1.00 87.50 90 ASP A O 1
ATOM 699 N N . ILE A 1 91 ? 11.943 1.565 -25.248 1.00 83.44 91 ILE A N 1
ATOM 700 C CA . ILE A 1 91 ? 11.989 1.600 -26.718 1.00 83.44 91 ILE A CA 1
ATOM 701 C C . ILE A 1 91 ? 12.126 3.044 -27.209 1.00 83.44 91 ILE A C 1
ATOM 703 O O . ILE A 1 91 ? 13.024 3.348 -27.994 1.00 83.44 91 ILE A O 1
ATOM 707 N N . ASP A 1 92 ? 11.294 3.950 -26.696 1.00 79.31 92 ASP A N 1
ATOM 708 C CA . ASP A 1 92 ? 11.309 5.365 -27.063 1.00 79.31 92 ASP A CA 1
ATOM 709 C C . ASP A 1 92 ? 12.651 6.039 -26.743 1.00 79.31 92 ASP A C 1
ATOM 711 O O . ASP A 1 92 ? 13.123 6.873 -27.517 1.00 79.31 92 ASP A O 1
ATOM 715 N N . SER A 1 93 ? 13.296 5.659 -25.637 1.00 79.50 93 SER A N 1
ATOM 716 C CA . SER A 1 93 ? 14.633 6.141 -25.280 1.00 79.50 93 SER A CA 1
ATOM 717 C C . SER A 1 93 ? 15.736 5.550 -26.158 1.00 79.50 93 SER A C 1
ATOM 719 O O . SER A 1 93 ? 16.769 6.197 -26.342 1.00 79.50 93 SER A O 1
ATOM 721 N N . ARG A 1 94 ? 15.573 4.321 -26.655 1.00 73.06 94 ARG A N 1
ATOM 722 C CA . ARG A 1 94 ? 16.577 3.640 -27.486 1.00 73.06 94 ARG A CA 1
ATOM 723 C C . ARG A 1 94 ? 16.499 4.049 -28.951 1.00 73.06 94 ARG A C 1
ATOM 725 O O . ARG A 1 94 ? 17.533 4.069 -29.614 1.00 73.06 94 ARG A O 1
ATOM 732 N N . GLU A 1 95 ? 15.314 4.405 -29.442 1.00 72.19 95 GLU A N 1
ATOM 733 C CA . GLU A 1 95 ? 15.077 4.754 -30.847 1.00 72.19 95 GLU A CA 1
ATOM 734 C C . GLU A 1 95 ? 14.530 6.183 -31.069 1.00 72.19 95 GLU A C 1
ATOM 736 O O . GLU A 1 95 ? 13.564 6.368 -31.815 1.00 72.19 95 GLU A O 1
ATOM 741 N N . PRO A 1 96 ? 15.142 7.247 -30.510 1.00 60.25 96 PRO A N 1
ATOM 742 C CA . PRO A 1 96 ? 14.646 8.607 -30.730 1.00 60.25 96 PRO A CA 1
ATOM 743 C C . PRO A 1 96 ? 14.828 9.075 -32.188 1.00 60.25 96 PRO A C 1
ATOM 745 O O . PRO A 1 96 ? 14.048 9.886 -32.681 1.00 60.25 96 PRO A O 1
ATOM 748 N N . ILE A 1 97 ? 15.834 8.547 -32.896 1.00 57.50 97 ILE A N 1
ATOM 749 C CA . ILE A 1 97 ? 16.254 8.998 -34.238 1.00 57.50 97 ILE A CA 1
ATOM 750 C C . ILE A 1 97 ? 15.312 8.475 -35.342 1.00 57.50 97 ILE A C 1
ATOM 752 O O . ILE A 1 97 ? 15.059 9.172 -36.322 1.00 57.50 97 ILE A O 1
ATOM 756 N N . SER A 1 98 ? 14.718 7.290 -35.155 1.00 57.53 98 SER A N 1
ATOM 757 C CA . SER A 1 98 ? 13.776 6.670 -36.106 1.00 57.53 98 SER A CA 1
ATOM 758 C C . SER A 1 98 ? 12.448 7.440 -36.219 1.00 57.53 98 SER A C 1
ATOM 760 O O . SER A 1 98 ? 11.836 7.498 -37.285 1.00 57.53 98 SER A O 1
ATOM 762 N N . LYS A 1 99 ? 12.015 8.113 -35.142 1.00 56.31 99 LYS A N 1
ATOM 763 C CA . LYS A 1 99 ? 10.690 8.756 -35.069 1.00 56.31 99 LYS A CA 1
ATOM 764 C C . LYS A 1 99 ? 10.519 9.992 -35.956 1.00 56.31 99 LYS A C 1
ATOM 766 O O . LYS A 1 99 ? 9.398 10.273 -36.368 1.00 56.31 99 LYS A O 1
ATOM 771 N N . ASN A 1 100 ? 11.597 10.711 -36.273 1.00 57.38 100 ASN A N 1
ATOM 772 C CA . ASN A 1 100 ? 11.527 11.908 -37.122 1.00 57.38 100 ASN A CA 1
ATOM 773 C C . ASN A 1 100 ? 11.743 11.607 -38.614 1.00 57.38 100 ASN A C 1
ATOM 775 O O . ASN A 1 100 ? 11.751 12.538 -39.415 1.00 57.38 100 ASN A O 1
ATOM 779 N N . GLY A 1 101 ? 11.938 10.340 -39.003 1.00 59.53 101 GLY A N 1
ATOM 780 C CA . GLY A 1 101 ? 12.159 9.950 -40.401 1.00 59.53 101 GLY A CA 1
ATOM 781 C C . GLY A 1 101 ? 13.438 10.518 -41.032 1.00 59.53 101 GLY A C 1
ATOM 782 O O . GLY A 1 101 ? 13.628 10.386 -42.238 1.00 59.53 101 GLY A O 1
ATOM 783 N N . VAL A 1 102 ? 14.314 11.147 -40.240 1.00 60.56 102 VAL A N 1
ATOM 784 C CA . VAL A 1 102 ? 15.595 11.698 -40.690 1.00 60.56 102 VAL A CA 1
ATOM 785 C C . VAL A 1 102 ? 16.710 10.913 -40.014 1.00 60.56 102 VAL A C 1
ATOM 787 O O . VAL A 1 102 ? 16.964 11.055 -38.819 1.00 60.56 102 VAL A O 1
ATOM 790 N N . PHE A 1 103 ? 17.364 10.065 -40.799 1.00 60.72 103 PHE A N 1
ATOM 791 C CA . PHE A 1 103 ? 18.551 9.329 -40.393 1.00 60.72 103 PHE A CA 1
ATOM 792 C C . PHE A 1 103 ? 19.750 10.284 -40.407 1.00 60.72 103 PHE A C 1
ATOM 794 O O . PHE A 1 103 ? 20.213 10.688 -41.471 1.00 60.72 103 PHE A O 1
ATOM 801 N N . VAL A 1 104 ? 20.220 10.694 -39.229 1.00 66.31 104 VAL A N 1
ATOM 802 C CA . VAL A 1 104 ? 21.436 11.507 -39.081 1.00 66.31 104 VAL A CA 1
ATOM 803 C C . VAL A 1 104 ? 22.447 10.690 -38.288 1.00 66.31 104 VAL A C 1
ATOM 805 O O . VAL A 1 104 ? 22.174 10.355 -37.135 1.00 66.31 104 VAL A O 1
ATOM 808 N N . ASP A 1 105 ? 23.595 10.367 -38.895 1.00 74.06 105 ASP A N 1
ATOM 809 C CA . ASP A 1 105 ? 24.720 9.749 -38.184 1.00 74.06 105 ASP A CA 1
ATOM 810 C C . ASP A 1 105 ? 25.261 10.754 -37.149 1.00 74.06 105 ASP A C 1
ATOM 812 O O . ASP A 1 105 ? 25.703 11.844 -37.525 1.00 74.06 105 ASP A O 1
ATOM 816 N N . PRO A 1 106 ? 25.233 10.432 -35.843 1.00 72.25 106 PRO A N 1
ATOM 817 C CA . PRO A 1 106 ? 25.796 11.293 -34.809 1.00 72.25 106 PRO A CA 1
ATOM 818 C C . PRO A 1 106 ? 27.334 11.352 -34.829 1.00 72.25 106 PRO A C 1
ATOM 820 O O . PRO A 1 106 ? 27.913 12.049 -33.997 1.00 72.25 106 PRO A O 1
ATOM 823 N N . PHE A 1 107 ? 28.010 10.628 -35.730 1.00 74.81 107 PHE A N 1
ATOM 824 C CA . PHE A 1 107 ? 29.465 10.644 -35.905 1.00 74.81 107 PHE A CA 1
ATOM 825 C C . PHE A 1 107 ? 30.242 10.262 -34.630 1.00 74.81 107 PHE A C 1
ATOM 827 O O . PHE A 1 107 ? 31.393 10.656 -34.428 1.00 74.81 107 PHE A O 1
ATOM 834 N N . THR A 1 108 ? 29.605 9.485 -33.750 1.00 76.00 108 THR A N 1
ATOM 835 C CA . THR A 1 108 ? 30.179 8.964 -32.498 1.00 76.00 108 THR A CA 1
ATOM 836 C C . THR A 1 108 ? 30.587 7.496 -32.596 1.00 76.00 108 THR A C 1
ATOM 838 O O . THR A 1 108 ? 31.388 7.033 -31.788 1.00 76.00 108 THR A O 1
ATOM 841 N N . SER A 1 109 ? 30.041 6.753 -33.562 1.00 71.38 109 SER A N 1
ATOM 842 C CA . SER A 1 109 ? 30.344 5.338 -33.789 1.00 71.38 109 SER A CA 1
ATOM 843 C C . SER A 1 109 ? 29.973 4.929 -35.211 1.00 71.38 109 SER A C 1
ATOM 845 O O . SER A 1 109 ? 29.060 5.515 -35.785 1.00 71.38 109 SER A O 1
ATOM 847 N N . ASP A 1 110 ? 30.581 3.864 -35.730 1.00 70.94 110 ASP A N 1
ATOM 848 C CA . ASP A 1 110 ? 30.304 3.359 -37.084 1.00 70.94 110 ASP A CA 1
ATOM 849 C C . ASP A 1 110 ? 28.967 2.596 -37.211 1.00 70.94 110 ASP A C 1
ATOM 851 O O . ASP A 1 110 ? 28.618 2.118 -38.283 1.00 70.94 110 ASP A O 1
ATOM 855 N N . ARG A 1 111 ? 28.177 2.493 -36.131 1.00 71.12 111 ARG A N 1
ATOM 856 C CA . ARG A 1 111 ? 26.931 1.704 -36.077 1.00 71.12 111 ARG A CA 1
ATOM 857 C C . ARG A 1 111 ? 25.850 2.155 -37.068 1.00 71.12 111 ARG A C 1
ATOM 859 O O . ARG A 1 111 ? 25.006 1.348 -37.442 1.00 71.12 111 ARG A O 1
ATOM 866 N N . TYR A 1 112 ? 25.839 3.435 -37.425 1.00 71.25 112 TYR A N 1
ATOM 867 C CA . TYR A 1 112 ? 24.826 4.047 -38.289 1.00 71.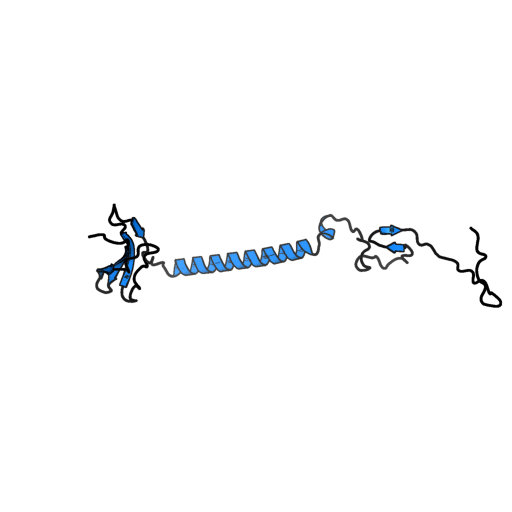25 112 TYR A CA 1
ATOM 868 C C . TYR A 1 112 ? 25.407 4.476 -39.645 1.00 71.25 112 TYR A C 1
ATOM 870 O O . TYR A 1 112 ? 24.842 5.335 -40.314 1.00 71.25 112 TYR A O 1
ATOM 878 N N . ARG A 1 113 ? 26.547 3.910 -40.052 1.00 74.25 113 ARG A N 1
ATOM 879 C CA . ARG A 1 113 ? 27.176 4.219 -41.337 1.00 74.25 113 ARG A CA 1
ATOM 880 C C . ARG A 1 113 ? 26.653 3.306 -42.438 1.00 74.25 113 ARG A C 1
ATOM 882 O O . ARG A 1 113 ? 26.422 2.124 -42.212 1.00 74.25 113 ARG A O 1
ATOM 889 N N . ASP A 1 114 ? 26.480 3.875 -43.626 1.00 72.50 114 ASP A N 1
ATOM 890 C CA . ASP A 1 114 ? 26.203 3.109 -44.839 1.00 72.50 114 ASP A CA 1
ATOM 891 C C . ASP A 1 114 ? 27.486 2.400 -45.308 1.00 72.50 114 ASP A C 1
ATOM 893 O O . ASP A 1 114 ? 28.538 3.032 -45.430 1.00 72.50 114 ASP A O 1
ATOM 897 N N . GLU A 1 115 ? 27.403 1.094 -45.550 1.00 70.56 115 GLU A N 1
ATOM 898 C CA . GLU A 1 115 ? 28.518 0.250 -45.998 1.00 70.56 115 GLU A CA 1
ATOM 899 C C . GLU A 1 115 ? 28.746 0.313 -47.522 1.00 70.56 115 GLU A C 1
ATOM 901 O O . GLU A 1 115 ? 29.707 -0.271 -48.021 1.00 70.56 115 GLU A O 1
ATOM 906 N N . GLY A 1 116 ? 27.879 1.005 -48.276 1.00 75.31 116 GLY A N 1
ATOM 907 C CA . GLY A 1 116 ? 27.893 0.997 -49.743 1.00 75.31 116 GLY A CA 1
ATOM 908 C C . GLY A 1 116 ? 29.051 1.741 -50.419 1.00 75.31 116 GLY A C 1
ATOM 909 O O . GLY A 1 116 ? 29.398 1.402 -51.548 1.00 75.31 116 GLY A O 1
ATOM 910 N N . GLU A 1 117 ? 29.671 2.722 -49.756 1.00 79.31 117 GLU A N 1
ATOM 911 C CA . GLU A 1 117 ? 30.716 3.575 -50.345 1.00 79.31 117 GLU A CA 1
ATOM 912 C C . GLU A 1 117 ? 31.896 3.793 -49.377 1.00 79.31 117 GLU A C 1
ATOM 914 O O . GLU A 1 117 ? 31.690 3.898 -48.163 1.00 79.31 117 GLU A O 1
ATOM 919 N N . PRO A 1 118 ? 33.148 3.902 -49.874 1.00 76.94 118 PRO A N 1
ATOM 920 C CA . PRO A 1 118 ? 34.312 4.144 -49.031 1.00 76.94 118 PRO A CA 1
ATOM 921 C C . PRO A 1 118 ? 34.250 5.542 -48.399 1.00 76.94 118 PRO A C 1
ATOM 923 O O . PRO A 1 118 ? 34.392 6.568 -49.064 1.00 76.94 118 PRO A O 1
ATOM 926 N N . GLN A 1 119 ? 34.072 5.582 -47.079 1.00 76.19 119 GLN A N 1
ATOM 927 C CA . GLN A 1 119 ? 33.951 6.821 -46.314 1.00 76.19 119 GLN A CA 1
ATOM 928 C C . GLN A 1 119 ? 35.334 7.364 -45.928 1.00 76.19 119 GLN A C 1
ATOM 930 O O . GLN A 1 119 ? 35.925 6.961 -44.930 1.00 76.19 119 GLN A O 1
ATOM 935 N N . THR A 1 120 ? 35.860 8.292 -46.728 1.00 77.81 120 THR A N 1
ATOM 936 C CA . THR A 1 120 ? 37.208 8.872 -46.560 1.00 77.81 120 THR A CA 1
ATOM 937 C C . THR A 1 120 ? 37.244 10.148 -45.714 1.00 77.81 120 THR A C 1
ATOM 939 O O . THR A 1 120 ? 38.299 10.754 -45.557 1.00 77.81 120 THR A O 1
ATOM 942 N N . ALA A 1 121 ? 36.110 10.589 -45.166 1.00 76.62 121 ALA A N 1
ATOM 943 C CA . ALA A 1 121 ? 36.042 11.790 -44.339 1.00 76.62 121 ALA A CA 1
ATOM 944 C C . ALA A 1 121 ? 36.601 11.548 -42.926 1.00 76.62 121 ALA A C 1
ATOM 946 O O . ALA A 1 121 ? 36.408 10.487 -42.333 1.00 76.62 121 ALA A O 1
ATOM 947 N N . ALA A 1 122 ? 37.252 12.561 -42.349 1.00 81.88 122 ALA A N 1
ATOM 948 C CA . ALA A 1 122 ? 37.736 12.493 -40.977 1.00 81.88 122 ALA A CA 1
ATOM 949 C C . ALA A 1 122 ? 36.607 12.843 -40.001 1.00 81.88 122 ALA A C 1
ATOM 951 O O . ALA A 1 122 ? 35.991 13.907 -40.096 1.00 81.88 122 ALA A O 1
ATOM 952 N N . VAL A 1 123 ? 36.363 11.970 -39.026 1.00 79.62 123 VAL A N 1
ATOM 953 C CA . VAL A 1 123 ? 35.357 12.179 -37.982 1.00 79.62 123 VAL A CA 1
ATOM 954 C C . VAL A 1 123 ? 36.048 12.332 -36.633 1.00 79.62 123 VAL A C 1
ATOM 956 O O . VAL A 1 123 ? 36.721 11.418 -36.164 1.00 79.62 123 VAL A O 1
ATOM 959 N N . PHE A 1 124 ? 35.886 13.496 -36.001 1.00 77.50 124 PHE A N 1
ATOM 960 C CA . PHE A 1 124 ? 36.440 13.762 -34.673 1.00 77.50 124 PHE A CA 1
ATOM 961 C C . PHE A 1 124 ? 35.492 14.631 -33.848 1.00 77.50 124 PHE A C 1
ATOM 963 O O . PHE A 1 124 ? 34.997 15.653 -34.323 1.00 77.50 124 PHE A O 1
ATOM 970 N N . GLY A 1 125 ? 35.247 14.234 -32.595 1.00 75.69 125 GLY A N 1
ATOM 971 C CA . GLY A 1 125 ? 34.409 14.994 -31.662 1.00 75.69 125 GLY A CA 1
ATOM 972 C C . GLY A 1 125 ? 32.954 15.173 -32.117 1.00 75.69 125 GLY A C 1
ATOM 973 O O . GLY A 1 125 ? 32.368 16.213 -31.835 1.00 75.69 125 GLY A O 1
ATOM 974 N N . GLY A 1 126 ? 32.392 14.205 -32.852 1.00 76.56 126 GLY A N 1
ATOM 975 C CA . GLY A 1 126 ? 31.023 14.278 -33.383 1.00 76.56 126 GLY A CA 1
ATOM 976 C C . GLY A 1 126 ? 30.858 15.211 -34.588 1.00 76.56 126 GLY A C 1
ATOM 977 O O . GLY A 1 126 ? 29.738 15.559 -34.949 1.00 76.56 126 GLY A O 1
ATOM 978 N N . LEU A 1 127 ? 31.962 15.644 -35.207 1.00 78.94 127 LEU A N 1
ATOM 979 C CA . LEU A 1 127 ? 31.957 16.502 -36.389 1.00 78.94 127 LEU A CA 1
ATOM 980 C C . LEU A 1 127 ? 32.666 15.807 -37.552 1.00 78.94 127 LEU A C 1
ATOM 982 O O . LEU A 1 127 ? 33.781 15.302 -37.397 1.00 78.94 127 LEU A O 1
ATOM 986 N N . LEU A 1 128 ? 32.036 15.849 -38.725 1.00 82.81 128 LEU A N 1
ATOM 987 C CA . LEU A 1 128 ? 32.631 15.423 -39.987 1.00 82.81 128 LEU A CA 1
ATOM 988 C C . LEU A 1 128 ? 33.450 16.572 -40.588 1.00 82.81 128 LEU A C 1
ATOM 990 O O . LEU A 1 128 ? 32.969 17.698 -40.725 1.00 82.81 128 LEU A O 1
ATOM 994 N N . ARG A 1 129 ? 34.710 16.294 -40.918 1.00 81.56 129 ARG A N 1
ATOM 995 C CA . ARG A 1 129 ? 35.663 17.241 -41.504 1.00 81.56 129 ARG A CA 1
ATOM 996 C C . ARG A 1 129 ? 36.354 16.609 -42.708 1.00 81.56 129 ARG A C 1
ATOM 998 O O . ARG A 1 129 ? 36.418 15.388 -42.840 1.00 81.56 129 ARG A O 1
ATOM 1005 N N . LEU A 1 130 ? 36.899 17.455 -43.581 1.00 82.69 130 LEU A N 1
ATOM 1006 C CA . LEU A 1 130 ? 37.746 16.992 -44.676 1.00 82.69 130 LEU A CA 1
ATOM 1007 C C . LEU A 1 130 ? 38.970 16.274 -44.091 1.00 82.69 130 LEU A C 1
ATOM 1009 O O . LEU A 1 130 ? 39.626 16.812 -43.194 1.00 82.69 130 LEU A O 1
ATOM 1013 N N . ALA A 1 131 ? 39.251 15.066 -44.579 1.00 81.81 131 ALA A N 1
ATOM 1014 C CA . ALA A 1 131 ? 40.461 14.359 -44.197 1.00 81.81 131 ALA A CA 1
ATOM 1015 C C . ALA A 1 131 ? 41.690 15.126 -44.693 1.00 81.81 131 ALA A C 1
ATOM 1017 O O . ALA A 1 131 ? 41.727 15.623 -45.817 1.00 81.81 131 ALA A O 1
ATOM 1018 N N . ILE A 1 132 ? 42.679 15.254 -43.814 1.00 80.75 132 ILE A N 1
ATOM 1019 C CA . ILE A 1 132 ? 43.998 15.762 -44.170 1.00 80.75 132 ILE A CA 1
ATOM 1020 C C . ILE A 1 132 ? 44.871 14.527 -44.348 1.00 80.75 132 ILE A C 1
ATOM 1022 O O . ILE A 1 132 ? 45.081 13.806 -43.376 1.00 80.75 132 ILE A O 1
ATOM 1026 N N . ASP A 1 133 ? 45.378 14.312 -45.559 1.00 81.19 133 ASP A N 1
ATOM 1027 C CA . ASP A 1 133 ? 46.352 13.263 -45.858 1.00 81.19 133 ASP A CA 1
ATOM 1028 C C . ASP A 1 133 ? 47.770 13.848 -45.739 1.00 81.19 133 ASP A C 1
ATOM 1030 O O . ASP A 1 133 ? 48.236 14.531 -46.658 1.00 81.19 133 ASP A O 1
ATOM 1034 N N . PRO A 1 134 ? 48.475 13.669 -44.604 1.00 81.12 134 PRO A N 1
ATOM 1035 C CA . PRO A 1 134 ? 49.808 14.228 -44.443 1.00 81.12 134 PRO A CA 1
ATOM 1036 C C . PRO A 1 134 ? 50.827 13.458 -45.290 1.00 81.12 134 PRO A C 1
ATOM 1038 O O . PRO A 1 134 ? 51.048 12.261 -45.108 1.00 81.12 134 PRO A O 1
ATOM 1041 N N . THR A 1 135 ? 51.533 14.166 -46.166 1.00 86.62 135 THR A N 1
ATOM 1042 C CA . THR A 1 135 ? 52.763 13.662 -46.786 1.00 86.62 135 THR A CA 1
ATOM 1043 C C . THR A 1 135 ? 53.950 13.951 -45.877 1.00 86.62 135 THR A C 1
ATOM 1045 O O . THR A 1 135 ? 54.369 15.099 -45.719 1.00 86.62 135 THR A O 1
ATOM 1048 N N . PHE A 1 136 ? 54.511 12.904 -45.274 1.00 83.94 136 PHE A N 1
ATOM 1049 C CA . PHE A 1 136 ? 55.724 13.018 -44.472 1.00 83.94 136 PHE A CA 1
ATOM 1050 C C . PHE A 1 136 ? 56.958 12.967 -45.371 1.00 83.94 136 PHE A C 1
ATOM 1052 O O . PHE A 1 136 ? 57.173 12.000 -46.100 1.00 83.94 136 PHE A O 1
ATOM 1059 N N . HIS A 1 137 ? 57.798 13.994 -45.280 1.00 84.31 137 HIS A N 1
ATOM 1060 C CA . HIS A 1 137 ? 59.106 14.016 -45.923 1.00 84.31 137 HIS A CA 1
ATOM 1061 C C . HIS A 1 137 ? 60.182 13.770 -44.860 1.00 84.31 137 HIS A C 1
ATOM 1063 O O . HIS A 1 137 ? 60.481 14.680 -44.084 1.00 84.31 137 HIS A O 1
ATOM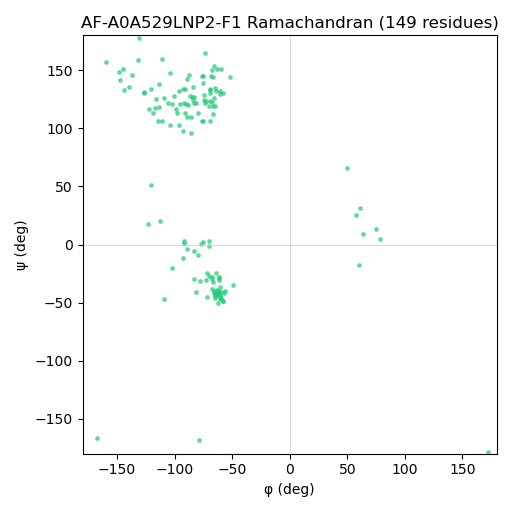 1069 N N . PRO A 1 138 ? 60.749 12.553 -44.772 1.00 81.25 138 PRO A N 1
ATOM 1070 C CA . PRO A 1 138 ? 61.819 12.284 -43.827 1.00 81.25 138 PRO A CA 1
ATOM 1071 C C . PRO A 1 138 ? 63.079 13.038 -44.262 1.00 81.25 138 PRO A C 1
ATOM 1073 O O . PRO A 1 138 ? 63.573 12.867 -45.376 1.00 81.25 138 PRO A O 1
ATOM 1076 N N . ILE A 1 139 ? 63.608 13.874 -43.373 1.00 81.44 139 ILE A N 1
ATOM 1077 C CA . ILE A 1 139 ? 64.908 14.515 -43.564 1.00 81.44 139 ILE A CA 1
ATOM 1078 C C . ILE A 1 139 ? 65.952 13.605 -42.923 1.00 81.44 139 ILE A C 1
ATOM 1080 O O . ILE A 1 139 ? 65.971 13.430 -41.705 1.00 81.44 139 ILE A O 1
ATOM 1084 N N . ASN A 1 140 ? 66.825 13.021 -43.743 1.00 79.50 140 ASN A N 1
ATOM 1085 C CA . ASN A 1 140 ? 67.966 12.262 -43.244 1.00 79.50 140 ASN A CA 1
ATOM 1086 C C . ASN A 1 140 ? 69.030 13.236 -42.730 1.00 79.50 140 ASN A C 1
ATOM 1088 O O . ASN A 1 140 ? 69.710 13.898 -43.512 1.00 79.50 140 ASN A O 1
ATOM 1092 N N . LEU A 1 141 ? 69.169 13.320 -41.409 1.00 80.06 141 LEU A N 1
ATOM 1093 C CA . LEU A 1 141 ? 70.241 14.061 -40.753 1.00 80.06 141 LEU A CA 1
ATOM 1094 C C . LEU A 1 141 ? 71.427 13.117 -40.527 1.00 80.06 141 LEU A C 1
ATOM 1096 O O . LEU A 1 141 ? 71.253 11.999 -40.049 1.00 80.06 141 LEU A O 1
ATOM 1100 N N . ALA A 1 142 ? 72.644 13.564 -40.845 1.00 78.00 142 ALA A N 1
ATOM 1101 C CA . ALA A 1 142 ? 73.871 12.768 -40.696 1.00 78.00 142 ALA A CA 1
ATOM 1102 C C . ALA A 1 142 ? 74.296 12.530 -39.224 1.00 78.00 142 ALA A C 1
ATOM 1104 O O . ALA A 1 142 ? 75.344 11.943 -38.967 1.00 78.00 142 ALA A O 1
ATOM 1105 N N . GLY A 1 143 ? 73.500 12.996 -38.258 1.00 76.69 143 GLY A N 1
ATOM 1106 C CA . GLY A 1 143 ? 73.735 12.890 -36.821 1.00 76.69 143 GLY A CA 1
ATOM 1107 C C . GLY A 1 143 ? 72.715 13.708 -36.025 1.00 76.69 143 GLY A C 1
ATOM 1108 O O . GLY A 1 143 ? 71.821 14.330 -36.598 1.00 76.69 143 GLY A O 1
ATOM 1109 N N . VAL A 1 144 ? 72.848 13.722 -34.697 1.00 78.06 144 VAL A N 1
ATOM 1110 C CA . VAL A 1 144 ? 72.012 14.551 -33.813 1.00 78.06 144 VAL A CA 1
ATOM 1111 C C . VAL A 1 144 ? 72.368 16.025 -34.030 1.00 78.06 144 VAL A C 1
ATOM 1113 O O . VAL A 1 144 ? 73.426 16.478 -33.601 1.00 78.06 144 VAL A O 1
ATOM 1116 N N . THR A 1 145 ? 71.500 16.777 -34.704 1.00 73.88 145 THR A N 1
ATOM 1117 C CA . THR A 1 145 ? 71.640 18.230 -34.882 1.00 73.88 145 THR A CA 1
ATOM 1118 C C . THR A 1 145 ? 70.732 18.968 -33.905 1.00 73.88 145 THR A C 1
ATOM 1120 O O . THR A 1 145 ? 69.532 18.701 -33.857 1.00 73.88 145 THR A O 1
ATOM 1123 N N . LEU A 1 146 ? 71.288 19.910 -33.146 1.00 80.50 146 LEU A N 1
ATOM 1124 C CA . LEU A 1 146 ? 70.521 20.834 -32.308 1.00 80.50 146 LEU A CA 1
ATOM 1125 C C . LEU A 1 146 ? 70.128 22.062 -33.146 1.00 80.50 146 LEU A C 1
ATOM 1127 O O . LEU A 1 146 ? 70.885 22.474 -34.025 1.00 80.50 146 LEU A O 1
ATOM 1131 N N . LEU A 1 147 ? 68.949 22.639 -32.896 1.00 79.38 147 LEU A N 1
ATOM 1132 C CA . LEU A 1 147 ? 68.546 23.906 -33.517 1.00 79.38 147 LEU A CA 1
ATOM 1133 C C . LEU A 1 147 ? 69.422 25.047 -32.980 1.00 79.38 147 LEU A C 1
ATOM 1135 O O . LEU A 1 147 ? 69.786 25.052 -31.802 1.00 79.38 147 LEU A O 1
ATOM 1139 N N . ASN A 1 148 ? 69.736 26.023 -33.833 1.00 77.25 148 ASN A N 1
ATOM 1140 C CA . ASN A 1 148 ? 70.436 27.229 -33.400 1.00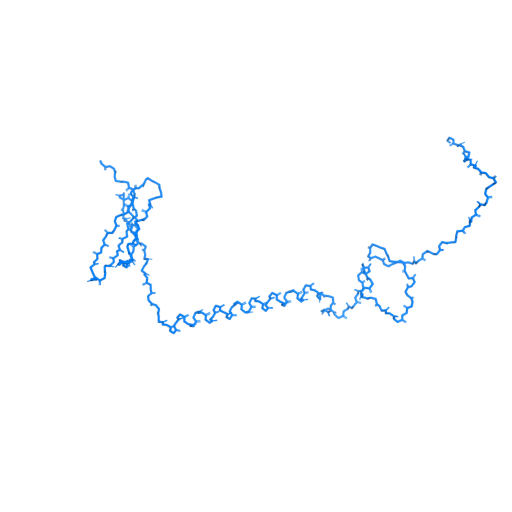 77.25 148 ASN A CA 1
ATOM 1141 C C . ASN A 1 148 ? 69.537 28.018 -32.444 1.00 77.25 148 ASN A C 1
ATOM 1143 O O . ASN A 1 148 ? 68.400 28.339 -32.783 1.00 77.25 148 ASN A O 1
ATOM 1147 N N . TRP A 1 149 ? 70.052 28.326 -31.257 1.00 76.69 149 TRP A N 1
ATOM 1148 C CA . TRP A 1 149 ? 69.375 29.206 -30.312 1.00 76.69 149 TRP A CA 1
ATOM 1149 C C . TRP A 1 149 ? 69.370 30.643 -30.856 1.00 76.69 149 TRP A C 1
ATOM 1151 O O . TRP A 1 149 ? 70.414 31.150 -31.269 1.00 76.69 149 TRP A O 1
ATOM 1161 N N . THR A 1 150 ? 68.202 31.285 -30.859 1.00 68.69 150 THR A N 1
ATOM 1162 C CA . THR A 1 150 ? 68.023 32.716 -31.149 1.00 68.69 150 THR A CA 1
ATOM 1163 C C . THR A 1 150 ? 67.236 33.346 -30.003 1.00 68.69 150 THR A C 1
ATOM 1165 O O . THR A 1 150 ? 66.216 32.776 -29.611 1.00 68.69 150 THR A O 1
ATOM 1168 N N . GLU A 1 151 ? 67.731 34.469 -29.473 1.00 55.41 151 GLU A N 1
ATOM 1169 C CA . GLU A 1 151 ? 67.080 35.284 -28.427 1.00 55.41 151 GLU A CA 1
ATOM 1170 C C . GLU A 1 151 ? 65.792 35.957 -28.919 1.00 55.41 151 GLU A C 1
ATOM 1172 O O . GLU A 1 151 ? 65.769 36.401 -30.093 1.00 55.41 151 GLU A O 1
#

Foldseek 3Di:
DDFAKAKWWWWAFPVRDIDIGTFAGDNPPHDYDDDDPRTFTAWIWICRVVDHIDIGGPGDDDDDPVVVVVVVVVVVVVVVVVVVVVVVVVVCVVPVQVVVVDQDDQLPDCPSPDPPDDDQWDGDPSDTHRDDDDDDDDDDDPDDDDDDDDD

Secondary structure (DSSP, 8-state):
--PPPEEEEEEEETTS-EEEE--B--SSSPBPPPPPTTEEEEEEEEE-SSSPPEEEE-PPPP--HHHHHHHHHHHHHHHHHHHHHHHHHHHHHH-TTGGGT-----SS-GGG--SSS----EEETTEEEPPP---------SS-PPPPP--

Sequence (151 aa):
DFKLPRVDVLGMDSDGSSIYLKGVSSRTNALPPSVPADVLPLALIENVWTGTPNVTDVRVRAYTMARIDRMYNSLVDALDLIALERLQRDIDSREPISKNGVFVDPFTSDRYRDEGEPQTAAVFGGLLRLAIDPTFHPINLAGVTLLNWTE